Protein AF-A0A822XQA9-F1 (afdb_monomer_lite)

Foldseek 3Di:
DCPQFVVLDDPVFAPPQVSQDWDWDQAQCDDVVLPDPDRGKIFIDHRHRNGPAMDHDDDQPDPDVVSVVVVVVRD

InterPro domains:
  IPR001220 Legume lectin domain [PF00139] (2-58)
  IPR013320 Concanavalin A-like lectin/glucanase domain superfamily [SSF49899] (3-60)
  IPR050258 Leguminous Lectin [PTHR32401] (3-54)

Structure (mmCIF, N/CA/C/O backbone):
data_AF-A0A822XQA9-F1
#
_entry.id   AF-A0A822XQA9-F1
#
loop_
_atom_site.group_PDB
_atom_site.id
_atom_site.type_symbol
_atom_site.label_atom_id
_atom_site.label_alt_id
_atom_site.label_comp_id
_atom_site.label_asym_id
_atom_site.label_entity_id
_atom_site.label_seq_id
_atom_site.pdbx_PDB_ins_code
_atom_site.Cartn_x
_atom_site.Cartn_y
_atom_site.Cartn_z
_atom_site.occupancy
_atom_site.B_iso_or_equiv
_atom_site.auth_seq_id
_atom_site.auth_comp_id
_atom_site.auth_asym_id
_atom_site.auth_atom_id
_atom_site.pdbx_PDB_model_num
ATOM 1 N N . MET A 1 1 ? 2.740 17.891 4.193 1.00 45.69 1 MET A N 1
ATOM 2 C CA . MET A 1 1 ? 2.926 16.904 3.111 1.00 45.69 1 MET A CA 1
ATOM 3 C C . MET A 1 1 ? 2.037 15.724 3.461 1.00 45.69 1 MET A C 1
ATOM 5 O O . MET A 1 1 ? 2.142 15.242 4.575 1.00 45.69 1 MET A O 1
ATOM 9 N N . HIS A 1 2 ? 1.068 15.409 2.599 1.00 57.19 2 HIS A N 1
ATOM 10 C CA . HIS A 1 2 ? -0.046 14.474 2.845 1.00 57.19 2 HIS A CA 1
ATOM 11 C C . HIS A 1 2 ? -0.019 13.268 1.879 1.00 57.19 2 HIS A C 1
ATOM 13 O O . HIS A 1 2 ? -0.992 12.524 1.825 1.00 57.19 2 HIS A O 1
ATOM 19 N N . SER A 1 3 ? 1.044 13.097 1.079 1.00 71.38 3 SER A N 1
ATOM 20 C CA . SER A 1 3 ? 1.085 12.085 0.011 1.00 71.38 3 SER A CA 1
ATOM 21 C C . SER A 1 3 ? 1.195 10.657 0.536 1.00 71.38 3 SER A C 1
ATOM 23 O O . SER A 1 3 ? 0.596 9.768 -0.049 1.00 71.38 3 SER A O 1
ATOM 25 N N . GLU A 1 4 ? 1.893 10.446 1.652 1.00 81.69 4 GLU A N 1
ATOM 26 C CA . GLU A 1 4 ? 2.212 9.098 2.145 1.00 81.69 4 GLU A CA 1
ATOM 27 C C . GLU A 1 4 ? 1.015 8.380 2.768 1.00 81.69 4 GLU A C 1
ATOM 29 O O . GLU A 1 4 ? 1.028 7.170 2.879 1.00 81.69 4 GLU A O 1
ATOM 34 N N . PHE A 1 5 ? -0.050 9.095 3.150 1.00 93.00 5 PHE A N 1
ATOM 35 C CA . PHE A 1 5 ? -1.241 8.458 3.726 1.00 93.00 5 PHE A CA 1
ATOM 36 C C . PHE A 1 5 ? -2.309 8.082 2.689 1.00 93.00 5 PHE A C 1
ATOM 38 O O . PHE A 1 5 ? -3.430 7.721 3.066 1.00 93.00 5 PHE A O 1
ATOM 45 N N . LEU A 1 6 ? -1.993 8.238 1.396 1.00 92.25 6 LEU A N 1
ATOM 46 C CA . LEU A 1 6 ? -2.834 7.892 0.240 1.00 92.25 6 LEU A CA 1
ATOM 47 C C . LEU A 1 6 ? -4.252 8.504 0.259 1.00 92.25 6 LEU A C 1
ATOM 49 O O . LEU A 1 6 ? -5.140 8.087 -0.478 1.00 92.25 6 LEU A O 1
ATOM 53 N N . GLY A 1 7 ? -4.492 9.497 1.124 1.00 93.19 7 GLY A N 1
ATOM 54 C CA . GLY A 1 7 ? -5.825 10.044 1.399 1.00 93.19 7 GLY A CA 1
ATOM 55 C C . GLY A 1 7 ? -6.770 9.098 2.156 1.00 93.19 7 GLY A C 1
ATOM 56 O O . GLY A 1 7 ? -7.927 9.459 2.362 1.00 93.19 7 GLY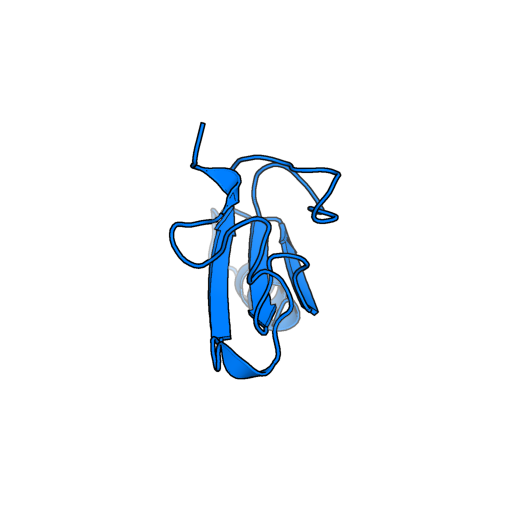 A O 1
ATOM 57 N N . LEU A 1 8 ? -6.296 7.923 2.584 1.00 94.25 8 LEU A N 1
ATOM 58 C CA . LEU A 1 8 ? -7.078 6.901 3.290 1.00 94.25 8 LEU A CA 1
ATOM 59 C C . LEU A 1 8 ? -6.853 6.943 4.806 1.00 94.25 8 LEU A C 1
ATOM 61 O O . LEU A 1 8 ? -7.773 6.684 5.587 1.00 94.25 8 LEU A O 1
ATOM 65 N N . PHE A 1 9 ? -5.638 7.300 5.224 1.00 94.38 9 PHE A N 1
ATOM 66 C CA . PHE A 1 9 ? -5.214 7.221 6.617 1.00 94.38 9 PHE A CA 1
ATOM 67 C C . PHE A 1 9 ? -4.700 8.558 7.158 1.00 94.38 9 PHE A C 1
ATOM 69 O O . PHE A 1 9 ? -4.588 9.573 6.470 1.00 94.38 9 PHE A O 1
ATOM 76 N N . ASN A 1 10 ? -4.411 8.558 8.449 1.00 93.50 10 ASN A N 1
ATOM 77 C CA . ASN A 1 10 ? -3.694 9.583 9.175 1.00 93.50 10 ASN A CA 1
ATOM 78 C C . ASN A 1 10 ? -3.063 8.952 10.428 1.00 93.50 10 ASN A C 1
ATOM 80 O O . ASN A 1 10 ? -3.297 7.788 10.755 1.00 93.50 10 ASN A O 1
ATOM 84 N N . ILE A 1 11 ? -2.305 9.755 11.171 1.00 92.69 11 ILE A N 1
ATOM 85 C CA . ILE A 1 11 ? -1.595 9.312 12.378 1.00 92.69 11 ILE A CA 1
ATOM 86 C C . ILE A 1 11 ? -2.500 8.742 13.486 1.00 92.69 11 ILE A C 1
ATOM 88 O O . ILE A 1 11 ? -1.996 8.074 14.381 1.00 92.69 11 ILE A O 1
ATOM 92 N N . THR A 1 12 ? -3.808 9.030 13.481 1.00 95.19 12 THR A N 1
ATOM 93 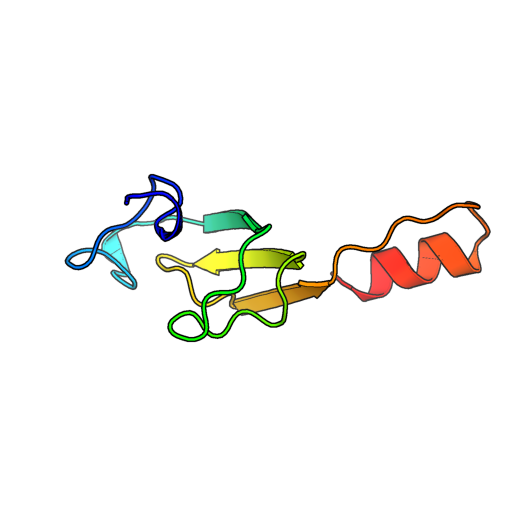C CA . THR A 1 12 ? -4.742 8.578 14.526 1.00 95.19 12 THR A CA 1
ATOM 94 C C . THR A 1 12 ? -5.590 7.380 14.112 1.00 95.19 12 THR A C 1
ATOM 96 O O . THR A 1 12 ? -6.121 6.706 14.992 1.00 95.19 12 THR A O 1
ATOM 99 N N . ASN A 1 13 ? -5.736 7.102 12.812 1.00 95.38 13 ASN A N 1
ATOM 100 C CA . ASN A 1 13 ? -6.558 5.994 12.319 1.00 95.38 13 ASN A CA 1
ATOM 101 C C . ASN A 1 13 ? -5.769 4.896 11.591 1.00 95.38 13 ASN A C 1
ATOM 103 O O . ASN A 1 13 ? -6.356 3.857 11.300 1.00 95.38 13 ASN A O 1
ATOM 107 N N . ILE A 1 14 ? -4.480 5.083 11.300 1.00 95.75 14 ILE A N 1
ATOM 108 C CA . ILE A 1 14 ? -3.663 4.045 10.666 1.00 95.75 14 ILE A CA 1
ATOM 109 C C . ILE A 1 14 ? -3.652 2.766 11.521 1.00 95.75 14 ILE A C 1
ATOM 111 O O . ILE A 1 14 ? -3.562 2.823 12.747 1.00 95.75 14 ILE A O 1
ATOM 115 N N . ASN A 1 15 ? -3.777 1.609 10.871 1.00 95.50 15 ASN A N 1
ATOM 116 C CA . ASN A 1 15 ? -3.873 0.279 11.486 1.00 95.50 15 ASN A CA 1
ATOM 117 C C . ASN A 1 15 ? -5.120 0.049 12.362 1.00 95.50 15 ASN A C 1
ATOM 119 O O . ASN A 1 15 ? -5.172 -0.932 13.105 1.00 95.50 15 ASN A O 1
ATOM 123 N N . ASN A 1 16 ? -6.139 0.914 12.294 1.00 97.75 16 ASN A N 1
ATOM 124 C CA . ASN A 1 16 ? -7.386 0.714 13.031 1.00 97.75 16 ASN A CA 1
ATOM 125 C C . ASN A 1 16 ? -8.277 -0.339 12.337 1.00 97.75 16 ASN A C 1
ATOM 127 O O . ASN A 1 16 ? -8.771 -0.078 11.238 1.00 97.75 16 ASN A O 1
ATOM 131 N N . PRO A 1 17 ? -8.594 -1.482 12.980 1.00 95.81 17 PRO A N 1
ATOM 132 C CA . PRO A 1 17 ? -9.462 -2.509 12.394 1.00 95.81 17 PRO A CA 1
ATOM 133 C C . PRO A 1 17 ? -10.877 -2.023 12.041 1.00 95.81 17 PRO A C 1
ATOM 135 O O . PRO A 1 17 ? -11.548 -2.639 11.216 1.00 95.81 17 PRO A O 1
ATOM 138 N N . GLY A 1 18 ? -11.337 -0.929 12.657 1.00 97.69 18 GLY A N 1
ATOM 139 C CA . GLY A 1 18 ? -12.625 -0.297 12.368 1.00 97.69 18 GLY A CA 1
ATOM 140 C C . GLY A 1 18 ? -12.654 0.550 11.092 1.00 97.69 18 GLY A C 1
ATOM 141 O O . GLY A 1 18 ? -13.718 1.053 10.741 1.00 97.69 18 GLY A O 1
ATOM 142 N N . ASN A 1 19 ? -11.524 0.723 10.395 1.00 96.62 19 ASN A N 1
ATOM 143 C CA . ASN A 1 19 ? -11.498 1.413 9.102 1.00 96.62 19 ASN A CA 1
ATOM 144 C C . ASN A 1 19 ? -12.256 0.616 8.029 1.00 96.62 19 ASN A C 1
ATOM 146 O O . ASN A 1 19 ? -12.887 1.216 7.164 1.00 96.62 19 ASN A O 1
ATOM 150 N N . HIS A 1 20 ? -12.212 -0.721 8.102 1.00 97.19 20 HIS A N 1
ATOM 151 C CA . HIS A 1 20 ? -12.792 -1.630 7.107 1.00 97.19 20 HIS A CA 1
ATOM 152 C C . HIS A 1 20 ? -12.316 -1.333 5.673 1.00 97.19 20 HIS A C 1
ATOM 154 O O . HIS A 1 20 ? -13.094 -1.406 4.722 1.00 97.19 20 HIS A O 1
ATOM 160 N N . ILE A 1 21 ? -11.032 -0.995 5.525 1.00 96.75 21 ILE A N 1
ATOM 161 C CA . ILE A 1 21 ? -10.404 -0.655 4.245 1.00 96.75 21 ILE A CA 1
ATOM 162 C C . ILE A 1 21 ? -9.518 -1.810 3.787 1.00 96.75 21 ILE A C 1
ATOM 164 O O . ILE A 1 21 ? -8.674 -2.300 4.542 1.00 96.75 21 ILE A O 1
ATOM 168 N N . VAL A 1 22 ? -9.688 -2.179 2.519 1.00 97.25 22 VAL A N 1
ATOM 169 C CA . VAL A 1 22 ? -8.725 -2.955 1.737 1.00 97.25 22 VAL A CA 1
ATOM 170 C C . VAL A 1 22 ? -8.344 -2.095 0.541 1.00 97.25 22 VAL A C 1
ATOM 172 O O . VAL A 1 22 ? -9.237 -1.611 -0.161 1.00 97.25 22 VAL A O 1
ATOM 175 N N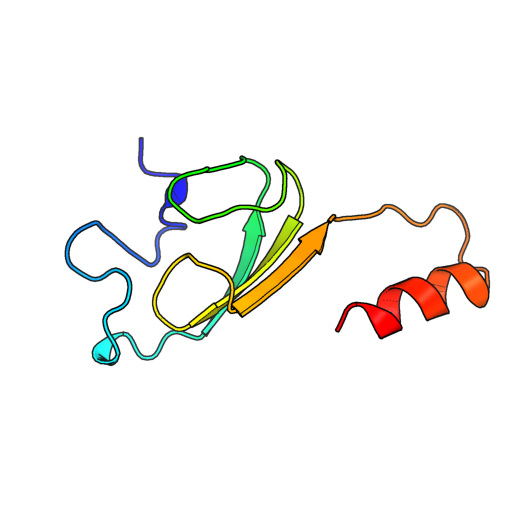 . ALA A 1 23 ? -7.051 -1.877 0.333 1.00 96.19 23 ALA A N 1
ATOM 176 C CA . ALA A 1 23 ? -6.548 -1.064 -0.766 1.00 96.19 23 ALA A CA 1
ATOM 177 C C . ALA A 1 23 ? -5.443 -1.794 -1.534 1.00 96.19 23 ALA A C 1
ATOM 179 O O . ALA A 1 23 ? -4.715 -2.615 -0.980 1.00 96.19 23 ALA A O 1
ATOM 180 N N . THR A 1 24 ? -5.342 -1.479 -2.823 1.00 95.88 24 THR A N 1
ATOM 181 C CA . THR A 1 24 ? -4.164 -1.783 -3.633 1.00 95.88 24 THR A CA 1
ATOM 182 C C . THR A 1 24 ? -3.463 -0.466 -3.912 1.00 95.88 24 THR A C 1
ATOM 184 O O . THR A 1 24 ? -4.052 0.414 -4.545 1.00 95.88 24 THR A O 1
ATOM 187 N N . GLU A 1 25 ? -2.239 -0.320 -3.422 1.00 94.56 25 GLU A N 1
ATOM 188 C CA . GLU A 1 25 ? -1.431 0.880 -3.625 1.00 94.56 25 GLU A CA 1
ATOM 189 C C . GLU A 1 25 ? -0.542 0.749 -4.865 1.00 94.56 25 GLU A C 1
ATOM 191 O O . GLU A 1 25 ? -0.085 -0.340 -5.215 1.00 94.56 25 GLU A O 1
ATOM 196 N N . LEU A 1 26 ? -0.327 1.877 -5.543 1.00 94.38 26 LEU A N 1
ATOM 197 C CA . LEU A 1 26 ? 0.677 2.046 -6.591 1.00 94.38 26 LEU A CA 1
ATOM 198 C C . LEU A 1 26 ? 1.647 3.103 -6.076 1.00 94.38 26 LEU A C 1
ATOM 200 O O . LEU A 1 26 ? 1.443 4.297 -6.315 1.00 94.38 26 LEU A O 1
ATOM 204 N N . ASP A 1 27 ? 2.634 2.667 -5.303 1.00 93.44 27 ASP A N 1
ATOM 205 C CA . ASP A 1 27 ? 3.507 3.579 -4.582 1.00 93.44 27 ASP A CA 1
ATOM 206 C C . ASP A 1 27 ? 4.779 3.877 -5.378 1.00 93.44 27 ASP A C 1
ATOM 208 O O . ASP A 1 27 ? 5.486 2.980 -5.842 1.00 93.44 27 ASP A O 1
ATOM 212 N N . THR A 1 28 ? 5.057 5.168 -5.538 1.00 93.69 28 THR A N 1
ATOM 213 C CA . THR A 1 28 ? 6.214 5.709 -6.257 1.00 93.69 28 THR A CA 1
ATOM 214 C C . THR A 1 28 ? 7.208 6.418 -5.330 1.00 93.69 28 THR A C 1
ATOM 216 O O . THR A 1 28 ? 8.088 7.140 -5.803 1.00 93.69 28 THR A O 1
ATOM 219 N N . ILE A 1 29 ? 7.027 6.329 -4.009 1.00 92.44 29 ILE A N 1
ATOM 220 C CA . ILE A 1 29 ? 7.881 6.969 -3.007 1.00 92.44 29 ILE A CA 1
ATOM 221 C C . ILE A 1 29 ? 8.192 5.946 -1.923 1.00 92.44 29 ILE A C 1
ATOM 223 O O . ILE A 1 29 ? 7.305 5.485 -1.233 1.00 92.44 29 ILE A O 1
ATOM 227 N N . ARG A 1 30 ? 9.474 5.642 -1.702 1.00 93.75 30 ARG A N 1
ATOM 228 C CA . ARG A 1 30 ? 9.852 4.733 -0.617 1.00 93.75 30 ARG A CA 1
ATOM 229 C C . ARG A 1 30 ? 9.750 5.420 0.743 1.00 93.75 30 ARG A C 1
ATOM 231 O O . ARG A 1 30 ? 10.556 6.309 1.034 1.00 93.75 30 ARG A O 1
ATOM 238 N N . ASN A 1 31 ? 8.893 4.906 1.612 1.00 94.12 31 ASN A N 1
ATOM 239 C CA . ASN A 1 31 ? 8.800 5.250 3.019 1.00 94.12 31 ASN A CA 1
ATOM 240 C C . ASN A 1 31 ? 9.318 4.120 3.938 1.00 94.12 31 ASN A C 1
ATOM 242 O O . ASN A 1 31 ? 8.658 3.100 4.144 1.00 94.12 31 ASN A O 1
ATOM 246 N N . PRO A 1 32 ? 10.492 4.294 4.575 1.00 93.69 32 PRO A N 1
ATOM 247 C CA . PRO A 1 32 ? 11.010 3.319 5.532 1.00 93.69 32 PRO A CA 1
ATOM 248 C C . PRO A 1 32 ? 10.126 3.100 6.769 1.00 93.69 32 PRO A C 1
ATOM 250 O O . PRO A 1 32 ? 10.220 2.035 7.376 1.00 93.69 32 PRO A O 1
ATOM 253 N N . GLU A 1 33 ? 9.289 4.070 7.161 1.00 92.62 33 GLU A N 1
ATOM 254 C CA . GLU A 1 33 ? 8.380 3.926 8.310 1.00 92.62 33 GLU A CA 1
ATOM 255 C C . GLU A 1 33 ? 7.228 2.950 8.020 1.00 92.62 33 GLU A C 1
ATOM 257 O O . GLU A 1 33 ? 6.749 2.284 8.939 1.00 92.62 33 GLU A O 1
ATOM 262 N N . PHE A 1 34 ? 6.837 2.806 6.750 1.00 93.75 34 PHE A N 1
ATOM 263 C CA . PHE A 1 34 ? 5.815 1.854 6.290 1.00 93.75 34 PHE A CA 1
ATOM 264 C C . PHE A 1 34 ? 6.400 0.569 5.696 1.00 93.75 34 PHE A C 1
ATOM 266 O O . PHE A 1 34 ? 5.674 -0.337 5.305 1.00 93.75 34 PHE A O 1
ATOM 273 N N . SER A 1 35 ? 7.722 0.400 5.809 1.00 95.62 35 SER A N 1
ATOM 274 C CA . SER A 1 35 ? 8.447 -0.800 5.370 1.00 95.62 35 SER A CA 1
ATOM 275 C C . SER A 1 35 ? 8.391 -1.045 3.860 1.00 95.62 35 SER A C 1
ATOM 277 O O . SER A 1 35 ? 8.509 -2.189 3.416 1.00 95.62 35 SER A O 1
ATOM 279 N N . ASP A 1 36 ? 8.307 0.028 3.076 1.00 96.06 36 ASP A N 1
ATOM 280 C CA . ASP A 1 36 ? 8.280 -0.055 1.621 1.00 96.06 36 ASP A CA 1
ATOM 281 C C . ASP A 1 36 ? 9.531 -0.740 1.075 1.00 96.06 36 ASP A C 1
ATOM 283 O O . ASP A 1 36 ? 10.685 -0.399 1.399 1.00 96.06 36 ASP A O 1
ATOM 287 N N . ILE A 1 37 ? 9.292 -1.703 0.187 1.00 96.31 37 ILE A N 1
ATOM 288 C CA . ILE A 1 37 ? 10.341 -2.541 -0.393 1.00 96.31 37 ILE A CA 1
ATOM 289 C C . ILE A 1 37 ? 11.263 -1.745 -1.326 1.00 96.31 37 ILE A C 1
ATOM 291 O O . ILE A 1 37 ? 12.463 -2.021 -1.389 1.00 96.31 37 ILE A O 1
ATOM 295 N N . ASN A 1 38 ? 10.725 -0.744 -2.027 1.00 95.06 38 ASN A N 1
ATOM 296 C CA . ASN A 1 38 ? 11.444 0.205 -2.874 1.00 95.06 38 ASN A CA 1
ATOM 297 C C . ASN A 1 38 ? 10.556 1.429 -3.190 1.00 95.06 38 ASN A C 1
ATOM 299 O O . ASN A 1 38 ? 9.469 1.579 -2.645 1.00 95.06 38 ASN A O 1
ATOM 303 N N . ASP A 1 39 ? 11.039 2.304 -4.067 1.00 93.56 39 ASP A N 1
ATOM 304 C CA . ASP A 1 39 ? 10.382 3.533 -4.523 1.00 93.56 39 ASP A CA 1
ATOM 305 C C . ASP A 1 39 ? 9.449 3.336 -5.730 1.00 93.56 39 ASP A C 1
ATOM 307 O O . ASP A 1 39 ? 9.081 4.311 -6.380 1.00 93.56 39 ASP A O 1
ATOM 311 N N . ASN A 1 40 ? 9.095 2.094 -6.074 1.00 93.50 40 ASN A N 1
ATOM 312 C CA . ASN A 1 40 ? 8.180 1.782 -7.169 1.00 93.50 40 ASN A CA 1
ATOM 313 C C . ASN A 1 40 ? 7.600 0.366 -7.011 1.00 93.50 40 ASN A C 1
ATOM 315 O O . ASN A 1 40 ? 8.131 -0.603 -7.577 1.00 93.50 40 ASN A O 1
ATOM 319 N N . HIS A 1 41 ? 6.531 0.232 -6.230 1.00 94.44 41 HIS A N 1
ATOM 320 C CA 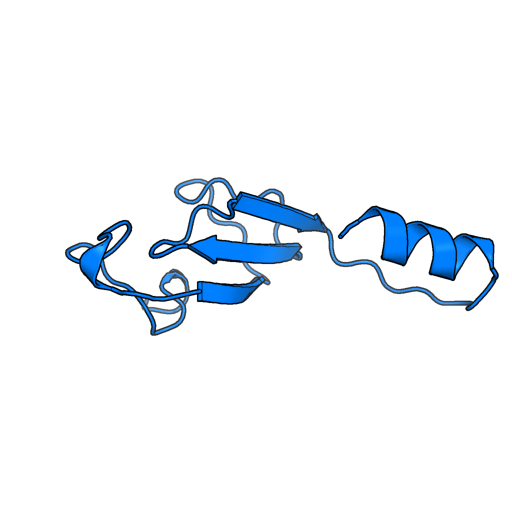. HIS A 1 41 ? 5.918 -1.060 -5.933 1.00 94.44 41 HIS A CA 1
ATOM 321 C C . HIS A 1 41 ? 4.389 -1.027 -5.972 1.00 94.44 41 HIS A C 1
ATOM 323 O O . HIS A 1 41 ? 3.755 0.025 -5.932 1.00 94.44 41 HIS A O 1
ATOM 329 N N . ILE A 1 42 ? 3.809 -2.221 -6.089 1.00 94.44 42 ILE A N 1
ATOM 330 C CA . ILE A 1 42 ? 2.384 -2.460 -5.863 1.00 94.44 42 ILE A CA 1
ATOM 331 C C . ILE A 1 42 ? 2.251 -3.177 -4.530 1.00 94.44 42 ILE A C 1
ATOM 333 O O . ILE A 1 42 ? 2.999 -4.125 -4.273 1.00 94.44 42 ILE A O 1
ATOM 337 N N . GLY A 1 43 ? 1.301 -2.735 -3.717 1.00 94.88 43 GLY A N 1
ATOM 338 C CA . GLY A 1 43 ? 1.069 -3.242 -2.372 1.00 94.88 43 GLY A CA 1
ATOM 339 C C . GLY A 1 43 ? -0.394 -3.593 -2.107 1.00 94.88 43 GLY A C 1
ATOM 340 O O . GLY A 1 43 ? -1.294 -3.079 -2.774 1.00 94.88 43 GLY A O 1
ATOM 341 N N . THR A 1 44 ? -0.643 -4.506 -1.167 1.00 96.38 44 THR A N 1
ATOM 342 C CA . THR A 1 44 ? -1.985 -4.814 -0.645 1.00 96.38 44 THR A CA 1
ATOM 343 C C . THR A 1 44 ? -2.073 -4.447 0.827 1.00 96.38 44 THR A C 1
ATOM 345 O O . THR A 1 44 ? -1.471 -5.102 1.682 1.00 96.38 44 THR A O 1
ATOM 348 N N . ASP A 1 45 ? -2.924 -3.470 1.109 1.00 96.94 45 ASP A N 1
ATOM 349 C CA . ASP A 1 45 ? -3.059 -2.831 2.406 1.00 96.94 45 ASP A CA 1
ATOM 350 C C . ASP A 1 45 ? -4.342 -3.233 3.120 1.00 96.94 45 ASP A C 1
ATOM 352 O O . ASP A 1 45 ? -5.440 -3.213 2.551 1.00 96.94 45 ASP A O 1
ATOM 356 N N . PHE A 1 46 ? -4.213 -3.512 4.416 1.00 97.62 46 PHE A N 1
ATOM 357 C CA . PHE A 1 46 ? -5.336 -3.785 5.307 1.00 97.62 46 PHE A CA 1
ATOM 358 C C . PHE A 1 46 ? -5.353 -2.778 6.452 1.00 97.62 46 PHE A C 1
ATOM 360 O O . PHE A 1 46 ? -4.612 -2.905 7.425 1.00 97.62 46 PHE A O 1
ATOM 367 N N . ASN A 1 47 ? -6.252 -1.795 6.366 1.00 97.75 47 ASN A N 1
ATOM 368 C CA . ASN A 1 47 ? -6.461 -0.742 7.370 1.00 97.75 47 ASN A CA 1
ATOM 369 C C . ASN A 1 47 ? -5.240 0.135 7.725 1.00 97.75 47 ASN A C 1
ATOM 371 O O . ASN A 1 47 ? -5.352 0.970 8.627 1.00 97.75 47 ASN A O 1
ATOM 375 N N . GLY A 1 48 ? -4.111 -0.015 7.044 1.00 96.19 48 GLY A N 1
ATOM 376 C CA . GLY A 1 48 ? -2.888 0.759 7.228 1.00 96.19 48 GLY A CA 1
ATOM 377 C C . GLY A 1 48 ? -1.962 0.587 6.028 1.00 96.19 48 GLY A C 1
ATOM 378 O O . GLY A 1 48 ? -2.356 -0.066 5.073 1.00 96.19 48 GLY A O 1
ATOM 379 N N . LEU A 1 49 ? -0.769 1.176 6.104 1.00 96.06 49 LEU A N 1
ATOM 380 C CA . LEU A 1 49 ? 0.157 1.339 4.967 1.00 96.06 49 LEU A CA 1
ATOM 381 C C . LEU A 1 49 ? 1.329 0.355 4.981 1.00 96.06 49 LEU A C 1
ATOM 383 O O . LEU A 1 49 ? 2.204 0.410 4.134 1.00 96.06 49 LEU A O 1
ATOM 387 N N . ILE A 1 50 ? 1.393 -0.525 5.984 1.00 96.50 50 ILE A N 1
ATOM 388 C CA . ILE A 1 50 ? 2.324 -1.649 5.9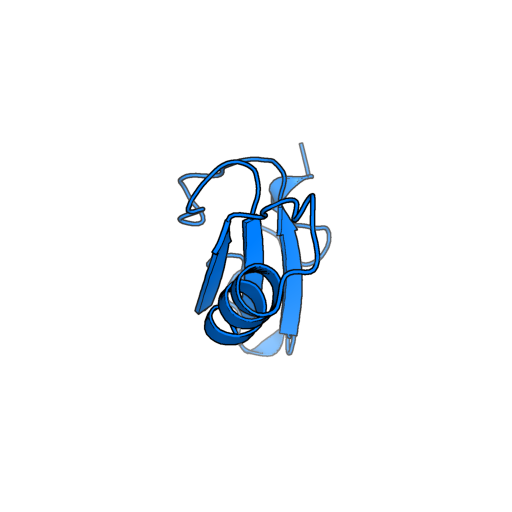15 1.00 96.50 50 ILE A CA 1
ATOM 389 C C . ILE A 1 50 ? 1.637 -2.723 5.082 1.00 96.50 50 ILE A C 1
ATOM 391 O O . ILE A 1 50 ? 0.782 -3.460 5.588 1.00 96.50 50 ILE A O 1
ATOM 395 N N . SER A 1 51 ? 2.042 -2.801 3.821 1.00 96.12 51 SER A N 1
ATOM 396 C CA . SER A 1 51 ? 1.571 -3.792 2.866 1.00 96.12 51 SER A CA 1
ATOM 397 C C . SER A 1 51 ? 1.701 -5.221 3.407 1.00 96.12 51 SER A C 1
ATOM 399 O O . SER A 1 51 ? 2.774 -5.667 3.820 1.00 96.12 51 SER A O 1
ATOM 401 N N . SER A 1 52 ? 0.607 -5.987 3.363 1.00 96.19 52 SER A N 1
ATOM 402 C CA . SER A 1 52 ? 0.624 -7.421 3.690 1.00 96.19 52 SER A CA 1
ATOM 403 C C . SER A 1 52 ? 1.333 -8.246 2.616 1.00 96.19 52 SER A C 1
ATOM 405 O O . SER A 1 52 ? 1.835 -9.330 2.912 1.00 96.19 52 SER A O 1
ATOM 407 N N . LEU A 1 53 ? 1.316 -7.761 1.376 1.00 94.62 53 LEU A N 1
ATOM 408 C CA . LEU A 1 53 ? 1.996 -8.314 0.211 1.00 94.62 53 LEU A CA 1
ATOM 409 C C . LEU A 1 53 ? 2.433 -7.141 -0.660 1.00 94.62 53 LEU A C 1
ATOM 411 O O . LEU A 1 53 ? 1.627 -6.245 -0.905 1.00 94.62 53 LEU A O 1
ATOM 415 N N . SER A 1 54 ? 3.673 -7.156 -1.139 1.00 94.06 54 SER A N 1
ATOM 416 C CA . SER A 1 54 ? 4.165 -6.150 -2.075 1.00 94.06 54 SER A CA 1
ATOM 417 C C . SER A 1 54 ? 5.159 -6.736 -3.069 1.00 94.06 54 SER A C 1
ATOM 419 O O . SER A 1 54 ? 5.897 -7.678 -2.766 1.00 94.06 54 SER A O 1
ATOM 421 N N . THR A 1 55 ? 5.173 -6.174 -4.277 1.00 92.75 55 THR A N 1
ATOM 422 C CA . THR A 1 55 ? 6.114 -6.549 -5.336 1.00 92.75 55 THR A CA 1
ATOM 423 C C . THR A 1 55 ? 6.626 -5.312 -6.076 1.00 92.75 55 THR A C 1
ATOM 425 O O . THR A 1 55 ? 5.846 -4.385 -6.323 1.00 92.75 55 THR A O 1
ATOM 428 N N . PRO A 1 56 ? 7.920 -5.254 -6.450 1.00 92.62 56 PRO A N 1
ATOM 429 C CA . PRO A 1 56 ? 8.429 -4.198 -7.315 1.00 92.62 56 PRO A CA 1
ATOM 430 C C . PRO A 1 56 ? 7.662 -4.148 -8.637 1.00 92.62 56 PRO A C 1
ATOM 432 O O . PRO A 1 56 ? 7.471 -5.176 -9.288 1.00 92.62 56 PRO A O 1
ATOM 435 N N . VAL A 1 57 ? 7.291 -2.951 -9.092 1.00 88.88 57 VAL A N 1
ATOM 436 C CA . VAL A 1 57 ? 6.733 -2.793 -10.439 1.00 88.88 57 VAL A CA 1
ATOM 437 C C . VAL A 1 57 ? 7.817 -3.123 -11.466 1.00 88.88 57 VAL A C 1
ATOM 439 O O . VAL A 1 57 ? 8.931 -2.598 -11.419 1.00 88.88 57 VAL A O 1
ATOM 442 N N . ALA A 1 58 ? 7.472 -3.960 -12.443 1.00 80.06 58 ALA A N 1
ATOM 443 C CA . ALA A 1 58 ? 8.319 -4.271 -13.585 1.00 80.06 58 ALA A CA 1
ATOM 444 C C . ALA A 1 58 ? 7.593 -3.949 -14.895 1.00 80.06 58 ALA A C 1
ATOM 446 O O . ALA A 1 58 ? 6.405 -4.226 -15.050 1.00 80.06 58 ALA A O 1
ATOM 447 N N . TYR A 1 59 ? 8.323 -3.395 -15.863 1.00 75.06 59 TYR A N 1
ATOM 448 C CA . TYR A 1 59 ? 7.828 -3.223 -17.226 1.00 75.06 59 TYR A CA 1
ATOM 449 C C . TYR A 1 59 ? 8.221 -4.438 -18.073 1.00 75.06 59 TYR A C 1
ATOM 451 O O . TYR A 1 59 ? 9.403 -4.772 -18.178 1.00 75.06 59 TYR A O 1
ATOM 459 N N . VAL A 1 60 ? 7.237 -5.101 -18.681 1.00 71.31 60 VAL A N 1
ATOM 460 C CA . VAL A 1 60 ? 7.466 -6.253 -19.562 1.00 71.31 60 VAL A CA 1
ATOM 461 C C . VAL A 1 60 ? 7.467 -5.766 -21.012 1.00 71.31 60 VAL A C 1
ATOM 463 O O . VAL A 1 60 ? 6.419 -5.456 -21.570 1.00 71.31 60 VAL A O 1
ATOM 466 N N . LEU A 1 61 ? 8.664 -5.671 -21.604 1.00 69.56 61 LEU A N 1
ATOM 467 C CA . LEU A 1 61 ? 8.875 -5.234 -22.994 1.00 69.56 61 LEU A CA 1
ATOM 468 C C . LEU A 1 61 ? 8.342 -6.240 -24.021 1.00 69.56 61 LEU A C 1
ATOM 470 O O . LEU A 1 61 ? 7.921 -5.832 -25.099 1.00 69.56 61 LEU A O 1
ATOM 474 N N . GLU A 1 62 ? 8.346 -7.533 -23.690 1.00 73.75 62 GLU A N 1
ATOM 475 C CA . GLU A 1 62 ? 7.854 -8.586 -24.576 1.00 73.75 62 GLU A CA 1
ATOM 476 C C . GLU A 1 62 ? 6.952 -9.561 -23.816 1.00 73.75 62 GLU A C 1
ATOM 478 O O . GLU A 1 62 ? 7.388 -10.124 -22.807 1.00 73.75 62 GLU A O 1
ATOM 483 N N . PRO A 1 63 ? 5.715 -9.805 -24.284 1.00 65.31 63 PRO A N 1
ATOM 484 C CA . PRO A 1 63 ? 4.860 -10.849 -23.744 1.00 65.31 63 PRO A CA 1
ATOM 485 C C . PRO A 1 63 ? 5.357 -12.208 -24.254 1.00 65.31 63 PRO A C 1
ATOM 487 O O . PRO A 1 63 ? 4.693 -12.876 -25.044 1.00 65.31 63 PRO A O 1
ATOM 490 N N . SER A 1 64 ? 6.558 -12.610 -23.842 1.00 71.31 64 SER A N 1
ATOM 491 C CA . SER A 1 64 ? 6.920 -14.022 -23.864 1.00 71.31 64 SER A CA 1
ATOM 492 C C . SER A 1 64 ? 6.118 -14.740 -22.777 1.00 71.31 64 SER A C 1
ATOM 494 O O . SER A 1 64 ? 5.737 -14.129 -21.772 1.00 71.31 64 SER A O 1
ATOM 496 N N . GLU A 1 65 ? 5.847 -16.034 -22.959 1.00 70.31 65 GLU A N 1
ATOM 497 C CA . GLU A 1 65 ? 5.182 -16.842 -21.926 1.00 70.31 65 GLU A CA 1
ATOM 498 C C . GLU A 1 65 ? 5.921 -16.735 -20.582 1.00 70.31 65 GLU A C 1
ATOM 500 O O . GLU A 1 65 ? 5.282 -16.575 -19.546 1.00 70.31 65 GLU A O 1
ATOM 505 N N . ASP A 1 66 ? 7.256 -16.672 -20.609 1.00 73.06 66 ASP A N 1
ATOM 506 C CA . ASP A 1 66 ? 8.096 -16.448 -19.428 1.00 73.06 66 ASP A CA 1
ATOM 507 C C . ASP A 1 66 ? 7.857 -15.074 -18.777 1.00 73.06 66 ASP A C 1
ATOM 509 O O . ASP A 1 66 ? 7.819 -14.953 -17.551 1.00 73.06 66 ASP A O 1
ATOM 513 N N . GLY A 1 67 ? 7.689 -14.021 -19.584 1.00 68.12 67 GLY A N 1
ATOM 514 C CA . GLY A 1 67 ? 7.426 -12.663 -19.105 1.00 68.12 67 GLY A CA 1
A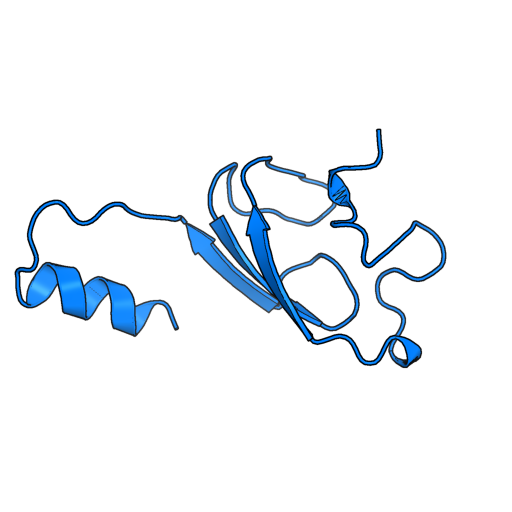TOM 515 C C . GLY A 1 67 ? 6.077 -12.547 -18.397 1.00 68.12 67 GLY A C 1
ATOM 516 O O . GLY A 1 67 ? 5.988 -11.914 -17.345 1.00 68.12 67 GLY A O 1
ATOM 517 N N . LEU A 1 68 ? 5.048 -13.206 -18.934 1.00 69.75 68 LEU A N 1
ATOM 518 C CA . LEU A 1 68 ? 3.720 -13.267 -18.320 1.00 69.75 68 LEU A CA 1
ATOM 519 C C . LEU A 1 68 ? 3.693 -14.194 -17.099 1.00 69.75 68 LEU A C 1
ATOM 521 O O . LEU A 1 68 ? 3.112 -13.832 -16.079 1.00 69.75 68 LEU A O 1
ATOM 525 N N . HIS A 1 69 ? 4.353 -15.352 -17.160 1.00 68.75 69 HIS A N 1
ATOM 526 C CA . HIS A 1 69 ? 4.436 -16.288 -16.037 1.00 68.75 69 HIS A CA 1
ATOM 527 C C . HIS A 1 69 ? 5.048 -15.622 -14.798 1.00 68.75 69 HIS A C 1
ATOM 529 O O . HIS A 1 69 ? 4.502 -15.726 -13.703 1.00 68.75 69 HIS A O 1
ATOM 535 N N . ARG A 1 70 ? 6.109 -14.824 -14.980 1.00 65.56 70 ARG A N 1
ATOM 536 C CA . ARG A 1 70 ? 6.716 -14.057 -13.884 1.00 65.56 70 ARG A CA 1
ATOM 537 C C . ARG A 1 70 ? 5.789 -13.012 -13.266 1.00 65.56 70 ARG A C 1
ATOM 539 O O . ARG A 1 70 ? 6.046 -12.632 -12.131 1.00 65.56 70 ARG A O 1
ATOM 546 N N . LEU A 1 71 ? 4.772 -12.520 -13.977 1.00 64.69 71 LEU A N 1
ATOM 547 C CA . LEU A 1 71 ? 3.790 -11.585 -13.416 1.00 64.69 71 LEU A CA 1
ATOM 548 C C . LEU A 1 71 ? 2.753 -12.305 -12.548 1.00 64.69 71 LEU A C 1
ATOM 550 O O . LEU A 1 71 ? 2.383 -11.778 -11.506 1.00 64.69 71 LEU A O 1
ATOM 554 N N . PHE A 1 72 ? 2.304 -13.496 -12.951 1.00 65.31 72 PHE A N 1
ATOM 555 C CA . PHE A 1 72 ? 1.300 -14.247 -12.190 1.00 65.31 72 PHE A CA 1
ATOM 556 C C . PHE A 1 72 ? 1.850 -14.842 -10.891 1.00 65.31 72 PHE A C 1
ATOM 558 O O . PHE A 1 72 ? 1.119 -14.901 -9.919 1.00 65.31 72 PHE A O 1
ATOM 565 N N . GLU A 1 73 ? 3.133 -15.201 -10.827 1.00 67.25 73 GLU A N 1
ATOM 566 C CA . GLU A 1 73 ? 3.762 -15.700 -9.587 1.00 67.25 73 GLU A CA 1
ATOM 567 C C . GLU A 1 73 ? 4.000 -14.604 -8.524 1.00 67.25 73 GLU A C 1
ATOM 569 O O . GLU A 1 73 ? 4.504 -14.887 -7.439 1.00 67.25 73 GLU A O 1
ATOM 574 N N . GLN A 1 74 ? 3.693 -13.339 -8.831 1.00 63.03 74 GLN A N 1
ATOM 575 C CA . GLN A 1 74 ? 3.829 -12.219 -7.891 1.00 63.03 74 GLN A CA 1
ATOM 576 C C . GLN A 1 74 ? 2.534 -11.919 -7.114 1.00 63.03 74 GLN A C 1
ATOM 578 O O . GLN A 1 74 ? 2.562 -11.036 -6.254 1.00 63.03 74 GLN A O 1
ATOM 583 N N . PHE A 1 75 ? 1.433 -12.634 -7.395 1.00 53.12 75 PHE A N 1
ATOM 584 C CA . PHE A 1 75 ? 0.121 -12.460 -6.757 1.00 53.12 75 PHE A CA 1
ATOM 585 C C . PHE A 1 75 ? -0.512 -13.794 -6.348 1.00 53.12 75 PHE A C 1
ATOM 587 O O . PHE A 1 75 ? -0.626 -14.690 -7.212 1.00 53.12 75 PHE A O 1
#

Sequence (75 aa):
MHSEFLGLFNITNINNPGNHIVATELDTIRNPEFSDINDNHIGTDFNGLISSLSTPVAYVLEPSEDGLHRLFEQF

Radius of gyration: 14.25 Å; chains: 1; bounding box: 24×34×39 Å

pLDDT: mean 86.94, std 13.15, range [45.69, 97.75]

Secondary structure (DSSP, 8-state):
--STTTTT--TTTTT-GGG--EEEEEE-S--TTTT-SSSSEEEEEESSSS-SEEEE----SS--HHHHHHHHTT-

Organism: Nelumbo nucifera (NCBI:txid4432)